Protein AF-A0A2A7BB52-F1 (afdb_monomer_lite)

Foldseek 3Di:
DDPPPPPPDDDVADDDPVVQVCVLVVCVPVPWAWKWKDWPPGDIDIDTPVCVCVFAVCPPNQWDWDDDPPFQKTWTHHPVQWDQDPNDTDRHTMIMIFGADPVRDTHHDDPVNVSVVVPPPPD

Sequence (123 aa):
MKNNATRTIRSEKITIDVRICAALAANRGSGVVYLAAIAPDMELTVITLDEAPDILPCFEEDDACLNLPNTSLLLCYNPVQVLKMGGKHYLTGPVILARTNMDGRVISLTIDEVYLFVRHEVA

Radius of gyration: 15.67 Å; chains: 1; bounding box: 40×34×51 Å

pLDDT: mean 80.35, std 17.71, range [29.83, 96.5]

Secondary structure (DSSP, 8-state):
----------SSS----HHHHHHHHHTTTSSPPEEEEEETTEEEEEEEGGGHHHHSTTTTTT-EEEEPTTSSEEEEE-GGGEEEETTEEEE-S-EEEEEE-TTS-EEPPPHHHHHHHHT----

Organism: NCBI:txid853

Structure (mmCIF, N/CA/C/O backbone):
data_AF-A0A2A7BB52-F1
#
_entry.id   AF-A0A2A7BB52-F1
#
loop_
_atom_site.group_PDB
_atom_site.id
_atom_site.type_symbol
_atom_site.label_atom_id
_atom_site.label_alt_id
_atom_site.label_comp_id
_atom_site.label_asym_id
_atom_site.label_entity_id
_atom_site.label_seq_id
_atom_site.pdbx_PDB_ins_code
_atom_site.Cartn_x
_atom_site.Cartn_y
_atom_site.Cartn_z
_atom_site.occupancy
_atom_site.B_iso_or_equiv
_atom_site.auth_seq_id
_atom_site.auth_comp_id
_atom_site.auth_asym_id
_atom_site.auth_atom_id
_atom_site.pdbx_PDB_model_num
ATOM 1 N N . MET A 1 1 ? -21.377 -15.486 29.126 1.00 35.47 1 MET A N 1
ATOM 2 C CA . MET A 1 1 ? -20.464 -15.416 27.963 1.00 35.47 1 MET A CA 1
ATOM 3 C C . MET A 1 1 ? -20.991 -14.362 27.005 1.00 35.47 1 MET A C 1
ATOM 5 O O . MET A 1 1 ? -22.095 -14.532 26.507 1.00 35.47 1 MET A O 1
ATOM 9 N N . LYS A 1 2 ? -20.280 -13.242 26.827 1.00 33.59 2 LYS A N 1
ATOM 10 C CA . LYS A 1 2 ? -20.675 -12.193 25.874 1.00 33.59 2 LYS A CA 1
ATOM 11 C C . LYS A 1 2 ? -20.260 -12.643 24.473 1.00 33.59 2 LYS A C 1
ATOM 13 O O . LYS A 1 2 ? -19.076 -12.756 24.189 1.00 33.59 2 LYS A O 1
ATOM 18 N N . ASN A 1 3 ? -21.246 -12.943 23.642 1.00 37.88 3 ASN A N 1
ATOM 19 C CA . ASN A 1 3 ? -21.113 -13.210 22.219 1.00 37.88 3 ASN A CA 1
ATOM 20 C C . ASN A 1 3 ? -20.811 -11.895 21.487 1.00 37.88 3 ASN A C 1
ATOM 22 O O . ASN A 1 3 ? -21.709 -11.158 21.094 1.00 37.88 3 ASN A O 1
ATOM 26 N N . ASN A 1 4 ? -19.532 -11.595 21.287 1.00 44.72 4 ASN A N 1
ATOM 27 C CA . ASN A 1 4 ? -19.067 -10.555 20.368 1.00 44.72 4 ASN A CA 1
ATOM 28 C C . ASN A 1 4 ? -19.219 -11.022 18.909 1.00 44.72 4 ASN A C 1
ATOM 30 O O . ASN A 1 4 ? -18.269 -11.012 18.135 1.00 44.72 4 ASN A O 1
ATOM 34 N N . ALA A 1 5 ? -20.426 -11.460 18.543 1.00 44.81 5 ALA A N 1
ATOM 35 C CA . ALA A 1 5 ? -20.766 -11.781 17.170 1.00 44.81 5 ALA A CA 1
ATOM 36 C C . ALA A 1 5 ? -20.666 -10.490 16.350 1.00 44.81 5 ALA A C 1
ATOM 38 O O . ALA A 1 5 ? -21.535 -9.618 16.431 1.00 44.81 5 ALA A O 1
ATOM 39 N N . THR A 1 6 ? -19.571 -10.356 15.605 1.00 52.06 6 THR A N 1
ATOM 40 C CA . THR A 1 6 ? -19.348 -9.286 14.639 1.00 52.06 6 THR A CA 1
ATOM 41 C C . THR A 1 6 ? -20.538 -9.257 13.680 1.00 52.06 6 THR A C 1
ATOM 43 O O . THR A 1 6 ? -20.719 -10.158 12.862 1.00 52.06 6 THR A O 1
ATOM 46 N N . ARG A 1 7 ? -21.411 -8.251 13.820 1.00 41.22 7 ARG A N 1
ATOM 47 C CA . ARG A 1 7 ? -22.520 -8.010 12.887 1.00 41.22 7 ARG A CA 1
ATOM 48 C C . ARG A 1 7 ? -21.932 -7.464 11.593 1.00 41.22 7 ARG A C 1
ATOM 50 O O . ARG A 1 7 ? -21.774 -6.258 11.447 1.00 41.22 7 ARG A O 1
ATOM 57 N N . THR A 1 8 ? -21.655 -8.350 10.646 1.00 46.91 8 THR A N 1
ATOM 58 C CA . THR A 1 8 ? -21.453 -7.967 9.248 1.00 46.91 8 THR A CA 1
ATOM 59 C C . THR A 1 8 ? -22.814 -7.584 8.671 1.00 46.91 8 THR A C 1
ATOM 61 O O . THR A 1 8 ? -23.637 -8.441 8.348 1.00 46.91 8 THR A O 1
ATOM 64 N N . ILE A 1 9 ? -23.103 -6.285 8.615 1.00 45.72 9 ILE A N 1
ATOM 65 C CA . ILE A 1 9 ? -24.332 -5.767 8.009 1.00 45.72 9 ILE A CA 1
ATOM 66 C C . ILE A 1 9 ? -24.115 -5.765 6.494 1.00 45.72 9 ILE A C 1
ATOM 68 O O . ILE A 1 9 ? -23.405 -4.913 5.972 1.00 45.72 9 ILE A O 1
ATOM 72 N N . ARG A 1 10 ? -24.713 -6.729 5.779 1.00 46.03 10 ARG A N 1
ATOM 73 C CA . ARG A 1 10 ? -24.751 -6.706 4.310 1.00 46.03 10 ARG A CA 1
ATOM 74 C C . ARG A 1 10 ? -25.618 -5.539 3.846 1.00 46.03 10 ARG A C 1
ATOM 76 O O . ARG A 1 10 ? -26.830 -5.530 4.030 1.00 46.03 10 ARG A O 1
ATOM 83 N N . SER A 1 11 ? -24.979 -4.573 3.216 1.00 42.59 11 SER A N 1
ATOM 84 C CA . SER A 1 11 ? -25.567 -3.682 2.220 1.00 42.59 11 SER A CA 1
ATOM 85 C C . SER A 1 11 ? -24.663 -3.769 0.989 1.00 42.59 11 SER A C 1
ATOM 87 O O . SER A 1 11 ? -23.509 -4.173 1.126 1.00 42.59 11 SER A O 1
ATOM 89 N N . GLU A 1 12 ? -25.110 -3.328 -0.186 1.00 49.88 12 GLU A N 1
ATOM 90 C CA . GLU A 1 12 ? -24.251 -3.038 -1.362 1.00 49.88 12 GLU A CA 1
ATOM 91 C C . GLU A 1 12 ? -23.252 -1.879 -1.091 1.00 49.88 12 GLU A C 1
ATOM 93 O O . GLU A 1 12 ? -22.812 -1.156 -1.975 1.00 49.88 12 GLU A O 1
ATOM 98 N N . LYS A 1 13 ? -22.894 -1.685 0.180 1.00 46.69 13 LYS A N 1
ATOM 99 C CA . LYS A 1 13 ? -21.990 -0.708 0.751 1.00 46.69 13 LYS A CA 1
ATOM 100 C C . LYS A 1 13 ? -20.880 -1.507 1.409 1.00 46.69 13 LYS A C 1
ATOM 102 O O . LYS A 1 13 ? -21.069 -2.132 2.453 1.00 46.69 13 LYS A O 1
ATOM 107 N N . ILE A 1 14 ? -19.730 -1.489 0.765 1.00 53.88 14 ILE A N 1
ATOM 108 C CA . ILE A 1 14 ? -18.466 -1.946 1.317 1.00 53.88 14 ILE A CA 1
ATOM 109 C C . ILE A 1 14 ? -18.330 -1.483 2.774 1.00 53.88 14 ILE A C 1
ATOM 111 O O . ILE A 1 14 ? -18.354 -0.286 3.073 1.00 53.88 14 ILE A O 1
ATOM 115 N N . THR A 1 15 ? -18.251 -2.447 3.686 1.00 56.94 1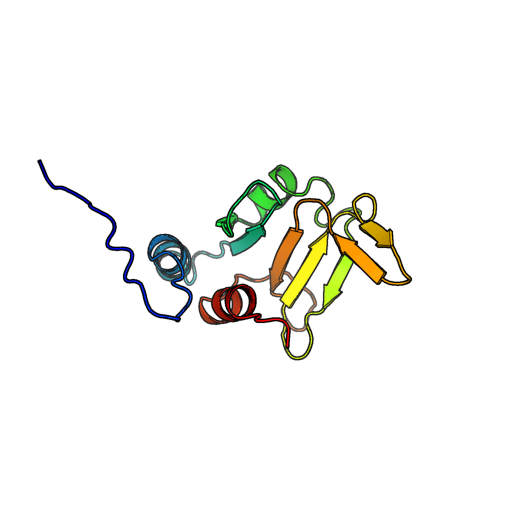5 THR A N 1
ATOM 116 C CA . THR A 1 15 ? -18.129 -2.182 5.118 1.00 56.94 15 THR A CA 1
ATOM 117 C C . THR A 1 15 ? -16.650 -2.151 5.465 1.00 56.94 15 THR A C 1
ATOM 119 O O . THR A 1 15 ? -16.009 -3.197 5.472 1.00 56.94 15 THR A O 1
ATOM 122 N N . ILE A 1 16 ? -16.102 -0.967 5.750 1.00 66.00 16 ILE A N 1
ATOM 123 C CA . ILE A 1 16 ? -14.799 -0.894 6.416 1.00 66.00 16 ILE A CA 1
ATOM 124 C C . ILE A 1 16 ? -14.972 -1.449 7.823 1.00 66.00 16 ILE A C 1
ATOM 126 O O . ILE A 1 16 ? -15.911 -1.080 8.534 1.00 66.00 16 ILE A O 1
ATOM 130 N N . ASP A 1 17 ? -14.068 -2.343 8.210 1.00 71.00 17 ASP A N 1
ATOM 131 C CA . ASP A 1 17 ? -14.076 -2.948 9.531 1.00 71.00 17 ASP A CA 1
ATOM 132 C C . ASP A 1 17 ? -14.037 -1.860 10.619 1.00 71.00 17 ASP A C 1
ATOM 134 O O . ASP A 1 17 ? -13.198 -0.956 10.603 1.00 71.00 17 ASP A O 1
ATOM 138 N N . VAL A 1 18 ? -14.939 -1.947 11.599 1.00 69.00 18 VAL A N 1
ATOM 139 C CA . VAL A 1 18 ? -15.003 -0.998 12.721 1.00 69.00 18 VAL A CA 1
ATOM 140 C C . VAL A 1 18 ? -13.671 -0.904 13.476 1.00 69.00 18 VAL A C 1
ATOM 142 O O . VAL A 1 18 ? -13.370 0.138 14.052 1.00 69.00 18 VAL A O 1
ATOM 145 N N . ARG A 1 19 ? -12.850 -1.962 13.441 1.00 69.88 19 ARG A N 1
ATOM 146 C CA . ARG A 1 19 ? -11.499 -2.005 14.010 1.00 69.88 19 ARG A CA 1
ATOM 147 C C . ARG A 1 19 ? -10.547 -1.065 13.278 1.00 69.88 19 ARG A C 1
ATOM 149 O O . ARG A 1 19 ? -9.796 -0.364 13.946 1.00 69.88 19 ARG A O 1
ATOM 156 N N . ILE A 1 20 ? -10.637 -0.978 11.949 1.00 75.44 20 ILE A N 1
ATOM 157 C CA . ILE A 1 20 ? -9.864 -0.023 11.140 1.00 75.44 20 ILE A CA 1
ATOM 158 C C . ILE A 1 20 ? -10.252 1.407 11.521 1.00 75.44 20 ILE A C 1
ATOM 160 O O . ILE A 1 20 ? -9.392 2.232 11.832 1.00 75.44 20 ILE A O 1
ATOM 164 N N . CYS A 1 21 ? -11.556 1.696 11.580 1.00 75.56 21 CYS A N 1
ATOM 165 C CA . CYS A 1 21 ? -12.030 3.015 11.998 1.00 75.56 21 CYS A CA 1
ATOM 166 C C . CYS A 1 21 ? -11.597 3.356 13.432 1.00 75.56 21 CYS A C 1
ATOM 168 O O . CYS A 1 21 ? -11.187 4.486 13.690 1.00 75.56 21 CYS A O 1
ATOM 170 N N . ALA A 1 22 ? -11.665 2.394 14.358 1.00 73.62 22 ALA A N 1
ATOM 171 C CA . ALA A 1 22 ? -11.256 2.582 15.745 1.00 73.62 22 ALA A CA 1
ATOM 172 C C . ALA A 1 22 ? -9.746 2.822 15.874 1.00 73.62 22 ALA A C 1
ATOM 174 O O . ALA A 1 22 ? -9.355 3.729 16.603 1.00 73.62 22 ALA A O 1
ATOM 175 N N . ALA A 1 23 ? -8.910 2.077 15.144 1.00 76.06 23 ALA A N 1
ATOM 176 C CA . ALA A 1 23 ? -7.460 2.256 15.141 1.00 76.06 23 ALA A CA 1
ATOM 177 C C . ALA A 1 23 ? -7.068 3.657 14.646 1.00 76.06 23 ALA A C 1
ATOM 179 O O . ALA A 1 23 ? -6.340 4.375 15.334 1.00 76.06 23 ALA A O 1
ATOM 180 N N . LEU A 1 24 ? -7.628 4.094 13.514 1.00 80.75 24 LEU A N 1
ATOM 181 C CA . LEU A 1 24 ? -7.366 5.427 12.963 1.00 80.75 24 LEU A CA 1
ATOM 182 C C . LEU A 1 24 ? -7.910 6.550 13.861 1.00 80.75 24 LEU A C 1
ATOM 184 O O . LEU A 1 24 ? -7.285 7.601 13.992 1.00 80.75 24 LEU A O 1
ATOM 188 N N . ALA A 1 25 ? -9.072 6.352 14.493 1.00 76.88 25 ALA A N 1
ATOM 189 C CA . ALA A 1 25 ? -9.680 7.355 15.366 1.00 76.88 25 ALA A CA 1
ATOM 190 C C . ALA A 1 25 ? -8.956 7.487 16.714 1.00 76.88 25 ALA A C 1
ATOM 192 O O . ALA A 1 25 ? -8.700 8.607 17.154 1.00 76.88 25 ALA A O 1
ATOM 193 N N . ALA A 1 26 ? -8.612 6.364 17.353 1.00 70.12 26 ALA A N 1
ATOM 194 C CA . ALA A 1 26 ? -7.949 6.333 18.658 1.00 70.12 26 ALA A CA 1
ATOM 195 C C . ALA A 1 26 ? -6.551 6.962 18.626 1.00 70.12 26 ALA A C 1
ATOM 197 O O . ALA A 1 26 ? -6.078 7.462 19.641 1.00 70.12 26 ALA A O 1
ATOM 198 N N . ASN A 1 27 ? -5.912 6.973 17.457 1.00 67.81 27 ASN A N 1
ATOM 199 C CA . ASN A 1 27 ? -4.551 7.463 17.289 1.00 67.81 27 ASN A CA 1
ATOM 200 C C . ASN A 1 27 ? -4.464 8.832 16.601 1.00 67.81 27 ASN A C 1
ATOM 202 O O . ASN A 1 27 ? -3.383 9.261 16.191 1.00 67.81 27 ASN A O 1
ATOM 206 N N . ARG A 1 28 ? -5.582 9.564 16.492 1.00 68.94 28 ARG A N 1
ATOM 207 C CA . ARG A 1 28 ? -5.555 10.954 16.018 1.00 68.94 28 ARG A CA 1
ATOM 208 C C . ARG A 1 28 ? -4.670 11.799 16.940 1.00 68.94 28 ARG A C 1
ATOM 210 O O . ARG A 1 28 ? -5.033 12.062 18.080 1.00 68.94 28 ARG A O 1
ATOM 217 N N . GLY A 1 29 ? -3.524 12.245 16.424 1.00 68.50 29 GLY A N 1
ATOM 218 C CA . GLY A 1 29 ? -2.582 13.107 17.146 1.00 68.50 29 GLY A CA 1
ATOM 219 C C . GLY A 1 29 ? -1.501 12.378 17.952 1.00 68.50 29 GLY A C 1
ATOM 220 O O . GLY A 1 29 ? -0.732 13.051 18.629 1.00 68.50 29 GLY A O 1
ATOM 221 N N . SER A 1 30 ? -1.388 11.045 17.864 1.00 76.31 30 SER A N 1
ATOM 222 C CA . SER A 1 30 ? -0.316 10.293 18.545 1.00 76.31 30 SER A CA 1
ATOM 223 C C . SER A 1 30 ? 1.057 10.418 17.870 1.00 76.31 30 SER A C 1
ATOM 225 O O . SER A 1 30 ? 2.055 9.963 18.419 1.00 76.31 30 SER A O 1
ATOM 227 N N . GLY A 1 31 ? 1.117 11.009 16.671 1.00 81.19 31 GLY A N 1
ATOM 228 C CA . GLY A 1 31 ? 2.322 11.056 15.837 1.00 81.19 31 GLY A CA 1
ATOM 229 C C . GLY A 1 31 ? 2.605 9.753 15.080 1.00 81.19 31 GLY A C 1
ATOM 230 O O . GLY A 1 31 ? 3.491 9.738 14.231 1.00 81.19 31 GLY A O 1
ATOM 231 N N . VAL A 1 32 ? 1.832 8.691 15.337 1.00 87.44 32 VAL A N 1
ATOM 232 C CA . VAL A 1 32 ? 1.921 7.422 14.607 1.00 87.44 32 VAL A CA 1
ATOM 233 C C . VAL A 1 32 ? 1.319 7.585 13.212 1.00 87.44 32 VAL A C 1
ATOM 235 O O . VAL A 1 32 ? 0.222 8.128 13.043 1.00 87.44 32 VAL A O 1
ATOM 238 N N . VAL A 1 33 ? 2.055 7.114 12.210 1.00 90.75 33 VAL A N 1
ATOM 239 C CA . VAL A 1 33 ? 1.650 7.131 10.805 1.00 90.75 33 VAL A CA 1
ATOM 240 C C . VAL A 1 33 ? 1.042 5.780 10.460 1.00 90.75 33 VAL A C 1
ATOM 242 O O . VAL A 1 33 ? 1.708 4.757 10.593 1.00 90.75 33 VAL A O 1
ATOM 245 N N . TYR A 1 34 ? -0.219 5.796 10.029 1.00 92.00 34 TYR A N 1
ATOM 246 C CA . TYR A 1 34 ? -0.935 4.605 9.589 1.00 92.00 34 TYR A CA 1
ATOM 247 C C . TYR A 1 34 ? -1.040 4.556 8.072 1.00 92.00 34 TYR A C 1
ATOM 249 O O . TYR A 1 34 ? -1.404 5.550 7.436 1.00 92.00 34 TYR A O 1
ATOM 257 N N . LEU A 1 35 ? -0.774 3.375 7.531 1.00 93.81 35 LEU A N 1
ATOM 258 C CA . LEU A 1 35 ? -0.893 3.014 6.125 1.00 93.81 35 LEU A CA 1
ATOM 259 C C . LEU A 1 35 ? -1.951 1.918 5.977 1.00 93.81 35 LEU A C 1
ATOM 261 O O . LEU A 1 35 ? -2.563 1.482 6.957 1.00 93.81 35 LEU A O 1
ATOM 265 N N . ALA A 1 36 ? -2.181 1.472 4.749 1.00 91.94 36 ALA A N 1
ATOM 266 C CA . ALA A 1 36 ? -2.967 0.275 4.502 1.00 91.94 36 ALA A CA 1
ATOM 267 C C . ALA A 1 36 ? -2.202 -0.671 3.585 1.00 91.94 36 ALA A C 1
ATOM 269 O O . ALA A 1 36 ? -1.550 -0.235 2.643 1.00 91.94 36 ALA A O 1
ATOM 270 N N . ALA A 1 37 ? -2.305 -1.961 3.854 1.00 92.81 37 ALA A N 1
ATOM 271 C CA . ALA A 1 37 ? -1.694 -3.010 3.064 1.00 92.81 37 ALA A CA 1
ATOM 272 C C . ALA A 1 37 ? -2.763 -3.966 2.545 1.00 92.81 37 ALA A C 1
ATOM 274 O O . ALA A 1 37 ? -3.763 -4.225 3.218 1.00 92.81 37 ALA A O 1
ATOM 275 N N . ILE A 1 38 ? -2.545 -4.490 1.345 1.00 90.06 38 ILE A N 1
ATOM 276 C CA . ILE A 1 38 ? -3.349 -5.564 0.767 1.00 90.06 38 ILE A CA 1
ATOM 277 C C . ILE A 1 38 ? -2.441 -6.468 -0.063 1.00 90.06 38 ILE A C 1
ATOM 279 O O . ILE A 1 38 ? -1.510 -5.996 -0.717 1.00 90.06 38 ILE A O 1
ATOM 283 N N . ALA A 1 39 ? -2.715 -7.767 -0.037 1.00 91.06 39 ALA A N 1
ATOM 284 C CA . ALA A 1 39 ? -1.987 -8.771 -0.800 1.00 91.06 39 ALA A CA 1
ATOM 285 C C . ALA A 1 39 ? -2.972 -9.811 -1.363 1.00 91.06 39 ALA A C 1
ATOM 287 O O . ALA A 1 39 ? -4.121 -9.860 -0.925 1.00 91.06 39 ALA A O 1
ATOM 288 N N . PRO A 1 40 ? -2.569 -10.657 -2.327 1.00 87.25 40 PRO A N 1
ATOM 289 C CA . PRO A 1 40 ? -3.451 -11.684 -2.889 1.00 87.25 40 PRO A CA 1
ATOM 290 C C . PRO A 1 40 ? -4.077 -12.631 -1.851 1.00 87.25 40 PRO A C 1
ATOM 292 O O . PRO A 1 40 ? -5.173 -13.144 -2.064 1.00 87.25 40 PRO A O 1
ATOM 295 N N . ASP A 1 41 ? -3.386 -12.860 -0.739 1.00 88.00 41 ASP A N 1
ATOM 296 C CA . ASP A 1 41 ? -3.759 -13.728 0.378 1.00 88.00 41 ASP A CA 1
ATOM 297 C C . ASP A 1 41 ? -4.110 -12.952 1.664 1.00 88.00 41 ASP A C 1
ATOM 299 O O . ASP A 1 41 ? -4.299 -13.555 2.721 1.00 88.00 41 ASP A O 1
ATOM 303 N N . MET A 1 42 ? -4.237 -11.623 1.578 1.00 84.62 42 MET A N 1
ATOM 304 C CA . MET A 1 42 ? -4.455 -10.734 2.720 1.00 84.62 42 MET A CA 1
ATOM 305 C C . MET A 1 42 ? -5.555 -9.711 2.415 1.00 84.62 42 MET A C 1
ATOM 307 O O . MET A 1 42 ? -5.477 -8.972 1.435 1.00 84.62 42 MET A O 1
ATOM 311 N N . GLU A 1 43 ? -6.570 -9.615 3.278 1.00 84.50 43 GLU A N 1
ATOM 312 C CA . GLU A 1 43 ? -7.555 -8.529 3.196 1.00 84.50 43 GLU A CA 1
ATOM 313 C C . GLU A 1 43 ? -6.921 -7.170 3.527 1.00 84.50 43 GLU A C 1
ATOM 315 O O . GLU A 1 43 ? -5.912 -7.090 4.232 1.00 84.50 43 GLU A O 1
ATOM 320 N N . LEU A 1 44 ? -7.552 -6.084 3.062 1.00 85.56 44 LEU A N 1
ATOM 321 C CA . LEU A 1 44 ? -7.095 -4.730 3.365 1.00 85.56 44 LEU A CA 1
ATOM 322 C C . LEU A 1 44 ? -6.973 -4.526 4.880 1.00 85.56 44 LEU A C 1
ATOM 324 O O . LEU A 1 44 ? -7.966 -4.556 5.610 1.00 85.56 44 LEU A O 1
ATOM 328 N N . THR A 1 45 ? -5.756 -4.257 5.329 1.00 87.50 45 THR A N 1
ATOM 329 C CA . THR A 1 45 ? -5.414 -4.127 6.742 1.00 87.50 45 THR A CA 1
ATOM 330 C C . THR A 1 45 ? -4.710 -2.802 6.968 1.00 87.50 45 THR A C 1
ATOM 332 O O . THR A 1 45 ? -3.850 -2.411 6.183 1.00 87.50 45 THR A O 1
ATOM 335 N N . VAL A 1 46 ? -5.083 -2.092 8.033 1.00 89.31 46 VAL A N 1
ATOM 336 C CA . VAL A 1 46 ? -4.349 -0.899 8.466 1.00 89.31 46 VAL A CA 1
ATOM 337 C C . VAL A 1 46 ? -3.134 -1.328 9.269 1.00 89.31 46 VAL A C 1
ATOM 339 O O . VAL A 1 46 ? -3.272 -2.114 10.204 1.00 89.31 46 VAL A O 1
ATOM 342 N N . ILE A 1 47 ? -1.986 -0.777 8.901 1.00 92.31 47 ILE A N 1
ATOM 343 C CA . ILE A 1 47 ? -0.679 -1.059 9.495 1.00 92.31 47 ILE A CA 1
ATOM 344 C C . ILE A 1 47 ? -0.010 0.248 9.914 1.00 92.31 47 ILE A C 1
ATOM 346 O O . ILE A 1 47 ? -0.415 1.329 9.468 1.00 92.31 47 ILE A O 1
ATOM 350 N N . THR A 1 48 ? 1.013 0.176 10.751 1.00 92.69 48 THR A N 1
ATOM 351 C CA . THR A 1 48 ? 1.892 1.315 11.026 1.00 92.69 48 THR A CA 1
ATOM 352 C C . THR A 1 48 ? 2.990 1.421 9.965 1.00 92.69 48 THR A C 1
ATOM 354 O O . THR A 1 48 ? 3.225 0.503 9.181 1.00 92.69 48 THR A O 1
ATOM 357 N N . LEU A 1 49 ? 3.655 2.577 9.898 1.00 93.31 49 LEU A N 1
ATOM 358 C CA . LEU A 1 49 ? 4.756 2.803 8.954 1.00 93.31 49 LEU A CA 1
ATOM 359 C C . LEU A 1 49 ? 5.906 1.794 9.134 1.00 93.31 49 LEU A C 1
ATOM 361 O O . LEU A 1 49 ? 6.477 1.346 8.149 1.00 93.31 49 LEU A O 1
ATOM 365 N N . ASP A 1 50 ? 6.220 1.414 10.373 1.00 93.88 50 ASP A N 1
ATOM 366 C CA . ASP A 1 50 ? 7.279 0.452 10.698 1.00 93.88 50 ASP A CA 1
ATOM 367 C C . ASP A 1 50 ? 6.934 -1.002 10.339 1.00 93.88 50 ASP A C 1
ATOM 369 O O . ASP A 1 50 ? 7.843 -1.791 10.109 1.00 93.88 50 ASP A O 1
ATOM 373 N N . GLU A 1 51 ? 5.648 -1.340 10.222 1.00 95.69 51 GLU A N 1
ATOM 374 C CA . GLU A 1 51 ? 5.176 -2.661 9.781 1.00 95.69 51 GLU A CA 1
ATOM 375 C C . GLU A 1 51 ? 5.194 -2.811 8.246 1.00 95.69 51 GLU A C 1
ATOM 377 O O . GLU A 1 51 ? 5.043 -3.913 7.719 1.00 95.69 51 GLU A O 1
ATOM 382 N N . ALA A 1 52 ? 5.357 -1.717 7.491 1.00 96.12 52 ALA A N 1
ATOM 383 C CA . ALA A 1 52 ? 5.280 -1.752 6.030 1.00 96.12 52 ALA A CA 1
ATOM 384 C C . ALA A 1 52 ? 6.347 -2.650 5.372 1.00 96.12 52 ALA A C 1
ATOM 386 O O . ALA A 1 52 ? 5.969 -3.421 4.482 1.00 96.12 52 ALA A O 1
ATOM 387 N N . PRO A 1 53 ? 7.625 -2.645 5.806 1.00 96.12 53 PRO A N 1
ATOM 388 C CA . PRO A 1 53 ? 8.648 -3.536 5.259 1.00 96.12 53 PRO A CA 1
ATOM 389 C C . PRO A 1 53 ? 8.382 -5.026 5.513 1.00 96.12 53 PRO A C 1
ATOM 391 O O . PRO A 1 53 ? 8.798 -5.863 4.715 1.00 96.12 53 PRO A O 1
ATOM 394 N N . ASP A 1 54 ? 7.642 -5.384 6.567 1.00 96.50 54 ASP A N 1
ATOM 395 C CA . ASP A 1 54 ? 7.295 -6.788 6.835 1.00 96.50 54 ASP A CA 1
ATOM 396 C C . ASP A 1 54 ? 6.335 -7.356 5.776 1.00 96.50 54 ASP A C 1
ATOM 398 O O . ASP A 1 54 ? 6.302 -8.565 5.536 1.00 96.50 54 ASP A O 1
ATOM 402 N N . ILE A 1 55 ? 5.565 -6.482 5.119 1.00 95.81 55 ILE A N 1
ATOM 403 C CA . ILE A 1 55 ? 4.614 -6.846 4.063 1.00 95.81 55 ILE A CA 1
ATOM 404 C C . ILE A 1 55 ? 5.197 -6.574 2.673 1.00 95.81 55 ILE A C 1
ATOM 406 O O . ILE A 1 55 ? 5.064 -7.399 1.768 1.00 95.81 55 ILE A O 1
ATOM 410 N N . LEU A 1 56 ? 5.842 -5.423 2.490 1.00 96.25 56 LEU A N 1
ATOM 411 C CA . LEU A 1 56 ? 6.510 -5.023 1.259 1.00 96.25 56 LEU A CA 1
ATOM 412 C C . LEU A 1 56 ? 7.988 -4.729 1.563 1.00 96.25 56 LEU A C 1
ATOM 414 O O . LEU A 1 56 ? 8.334 -3.578 1.812 1.00 96.25 56 LEU A O 1
ATOM 418 N N . PRO A 1 57 ? 8.882 -5.733 1.486 1.00 95.50 57 PRO A N 1
ATOM 419 C CA . PRO A 1 57 ? 10.277 -5.594 1.920 1.00 95.50 57 PRO A CA 1
ATOM 420 C C . PRO A 1 57 ? 11.093 -4.479 1.265 1.00 95.50 57 PRO A C 1
ATOM 422 O O . PRO A 1 57 ? 12.094 -4.068 1.829 1.00 95.50 57 PRO A O 1
ATOM 425 N N . CYS A 1 58 ? 10.696 -4.000 0.083 1.00 95.25 58 CYS A N 1
ATOM 426 C CA . CYS A 1 58 ? 11.389 -2.924 -0.631 1.00 95.25 58 CYS A CA 1
ATOM 427 C C . CYS A 1 58 ? 10.791 -1.527 -0.387 1.00 95.25 58 CYS A C 1
ATOM 429 O O . CYS A 1 58 ? 11.150 -0.595 -1.101 1.00 95.25 58 CYS A O 1
ATOM 431 N N . PHE A 1 59 ? 9.826 -1.389 0.524 1.00 95.44 59 PHE A N 1
ATOM 432 C CA . PHE A 1 59 ? 9.114 -0.135 0.777 1.00 95.44 59 PHE A CA 1
ATOM 433 C C . PHE A 1 59 ? 10.062 0.994 1.223 1.00 95.44 59 PHE A C 1
ATOM 435 O O . PHE A 1 59 ? 10.891 0.778 2.100 1.00 95.44 59 PHE A O 1
ATOM 442 N N . GLU A 1 60 ? 9.927 2.182 0.617 1.00 89.88 60 GLU A N 1
ATOM 443 C CA . GLU A 1 60 ? 10.814 3.358 0.757 1.00 89.88 60 GLU A CA 1
ATOM 444 C C . GLU A 1 60 ? 12.283 3.151 0.327 1.00 89.88 60 GLU A C 1
ATOM 446 O O . GLU A 1 60 ? 13.080 4.090 0.406 1.00 89.88 60 GLU A O 1
ATOM 451 N N . GLU A 1 61 ? 12.647 1.965 -0.172 1.00 90.06 61 GLU A N 1
ATOM 452 C CA . GLU A 1 61 ? 13.993 1.652 -0.664 1.00 90.06 61 GLU A CA 1
ATOM 453 C C . GLU A 1 61 ? 14.021 1.549 -2.197 1.00 90.06 61 GLU A C 1
ATOM 455 O O . GLU A 1 61 ? 14.497 2.457 -2.879 1.00 90.06 61 GLU A O 1
ATOM 460 N N . ASP A 1 62 ? 13.486 0.450 -2.734 1.00 93.31 62 ASP A N 1
ATOM 461 C CA . ASP A 1 62 ? 13.492 0.105 -4.165 1.00 93.31 62 ASP A CA 1
ATOM 462 C C . ASP A 1 62 ? 12.062 -0.054 -4.724 1.00 93.31 62 ASP A C 1
ATOM 464 O O . ASP A 1 62 ? 11.843 -0.619 -5.805 1.00 93.31 62 ASP A O 1
ATOM 468 N N . ASP A 1 63 ? 11.052 0.391 -3.977 1.00 94.50 63 ASP A N 1
ATOM 469 C CA . ASP A 1 63 ? 9.667 0.346 -4.411 1.00 94.50 63 ASP A CA 1
ATOM 470 C C . ASP A 1 63 ? 9.369 1.359 -5.524 1.00 94.50 63 ASP A C 1
ATOM 472 O O . ASP A 1 63 ? 10.003 2.400 -5.694 1.00 94.50 63 ASP A O 1
ATOM 476 N N . ALA A 1 64 ? 8.355 1.038 -6.321 1.00 95.12 64 ALA A N 1
ATOM 477 C CA . ALA A 1 64 ? 7.735 2.001 -7.211 1.00 95.12 64 ALA A CA 1
ATOM 478 C C . ALA A 1 64 ? 6.408 2.444 -6.608 1.00 95.12 64 ALA A C 1
ATOM 480 O O . ALA A 1 64 ? 5.603 1.611 -6.197 1.00 95.12 64 ALA A O 1
ATOM 481 N N . CYS A 1 65 ? 6.142 3.748 -6.637 1.00 92.69 65 CYS A N 1
ATOM 482 C CA . CYS A 1 65 ? 4.867 4.304 -6.204 1.00 92.69 65 CYS A CA 1
ATOM 483 C C . CYS A 1 65 ? 4.106 4.926 -7.382 1.00 92.69 65 CYS A C 1
ATOM 485 O O . CYS A 1 65 ? 4.648 5.694 -8.179 1.00 92.69 65 CYS A O 1
ATOM 487 N N . LEU A 1 66 ? 2.822 4.593 -7.489 1.00 90.44 66 LEU A N 1
ATOM 488 C CA . LEU A 1 66 ? 1.878 5.177 -8.439 1.00 90.44 66 LEU A CA 1
ATOM 489 C C . LEU A 1 66 ? 0.963 6.154 -7.704 1.00 90.44 66 LEU A C 1
ATOM 491 O O . LEU A 1 66 ? 0.313 5.783 -6.731 1.00 90.44 66 LEU A O 1
ATOM 495 N N . ASN A 1 67 ? 0.861 7.385 -8.202 1.00 88.56 67 ASN A N 1
ATOM 496 C CA . ASN A 1 67 ? -0.137 8.331 -7.710 1.00 88.56 67 ASN A CA 1
ATOM 497 C C . ASN A 1 67 ? -1.536 7.879 -8.135 1.00 88.56 67 ASN A C 1
ATOM 499 O O . ASN A 1 67 ? -1.794 7.698 -9.329 1.00 88.56 67 ASN A O 1
ATOM 503 N N . LEU A 1 68 ? -2.447 7.746 -7.173 1.00 85.88 68 LEU A N 1
ATOM 504 C CA . LEU A 1 68 ? -3.849 7.496 -7.471 1.00 85.88 68 LEU A CA 1
ATOM 505 C C . LEU A 1 68 ? -4.507 8.802 -7.957 1.00 85.88 68 LEU A C 1
ATOM 507 O O . LEU A 1 68 ? -4.453 9.814 -7.246 1.00 85.88 68 LEU A O 1
ATOM 511 N N . PRO A 1 69 ? -5.124 8.815 -9.156 1.00 81.62 69 PRO A N 1
ATOM 512 C CA . PRO A 1 69 ? -5.681 10.028 -9.746 1.00 81.62 69 PRO A CA 1
ATOM 513 C C . PRO A 1 69 ? -6.644 10.761 -8.811 1.00 81.62 69 PRO A C 1
ATOM 515 O O . PRO A 1 69 ? -7.507 10.144 -8.195 1.00 81.62 69 PRO A O 1
ATOM 518 N N . ASN A 1 70 ? -6.538 12.092 -8.763 1.00 82.44 70 ASN A N 1
ATOM 519 C CA . ASN A 1 70 ? -7.391 12.971 -7.949 1.00 82.44 70 ASN A CA 1
ATOM 520 C C . ASN A 1 70 ? -7.330 12.709 -6.430 1.00 82.44 70 ASN A C 1
ATOM 522 O O . ASN A 1 70 ? -8.255 13.076 -5.706 1.00 82.44 70 ASN A O 1
ATOM 526 N N . THR A 1 71 ? -6.249 12.101 -5.935 1.00 83.25 71 THR A N 1
ATOM 527 C CA . THR A 1 71 ? -6.017 11.876 -4.502 1.00 83.25 71 THR A CA 1
ATOM 528 C C . THR A 1 71 ? -4.576 12.226 -4.119 1.00 83.25 71 THR A C 1
ATOM 530 O O . THR A 1 71 ? -3.722 12.395 -4.986 1.00 83.25 71 THR A O 1
ATOM 533 N N . SER A 1 72 ? -4.295 12.303 -2.816 1.00 84.50 72 SER A N 1
ATOM 534 C CA . SER A 1 72 ? -2.927 12.378 -2.268 1.00 84.50 72 SER A CA 1
ATOM 535 C C . SER A 1 72 ? -2.370 10.994 -1.907 1.00 84.50 72 SER A C 1
ATOM 537 O O . SER A 1 72 ? -1.499 10.881 -1.043 1.00 84.50 72 SER A O 1
ATOM 539 N N . LEU A 1 73 ? -2.930 9.936 -2.501 1.00 89.44 73 LEU A N 1
ATOM 540 C CA . LEU A 1 73 ? -2.570 8.557 -2.206 1.00 89.44 73 LEU A CA 1
ATOM 541 C C . LEU A 1 73 ? -1.557 8.024 -3.213 1.00 89.44 73 LEU A C 1
ATOM 543 O O . LEU A 1 73 ? -1.683 8.212 -4.425 1.00 89.44 73 LEU A O 1
ATOM 547 N N . LEU A 1 74 ? -0.587 7.301 -2.675 1.00 91.75 74 LEU A N 1
ATOM 548 C CA . LEU A 1 74 ? 0.408 6.529 -3.387 1.00 91.75 74 LEU A CA 1
ATOM 549 C C . LEU A 1 74 ? 0.101 5.048 -3.212 1.00 91.75 74 LEU A C 1
ATOM 551 O O . LEU A 1 74 ? -0.124 4.580 -2.097 1.00 91.75 74 LEU A O 1
ATOM 555 N N . LEU A 1 75 ? 0.128 4.318 -4.320 1.00 92.62 75 LEU A N 1
ATOM 556 C CA . LEU A 1 75 ? 0.161 2.867 -4.335 1.00 92.62 75 LEU A CA 1
ATOM 557 C C . LEU A 1 75 ? 1.605 2.426 -4.562 1.00 92.62 75 LEU A C 1
ATOM 559 O O . LEU A 1 75 ? 2.106 2.527 -5.682 1.00 92.62 75 LEU A O 1
ATOM 563 N N . CYS A 1 76 ? 2.252 1.953 -3.509 1.00 95.25 76 CYS A N 1
ATOM 564 C CA . CYS A 1 76 ? 3.634 1.506 -3.521 1.00 95.25 76 CYS A CA 1
ATOM 565 C C . CYS A 1 76 ? 3.705 -0.019 -3.650 1.00 95.25 76 CYS A C 1
ATOM 5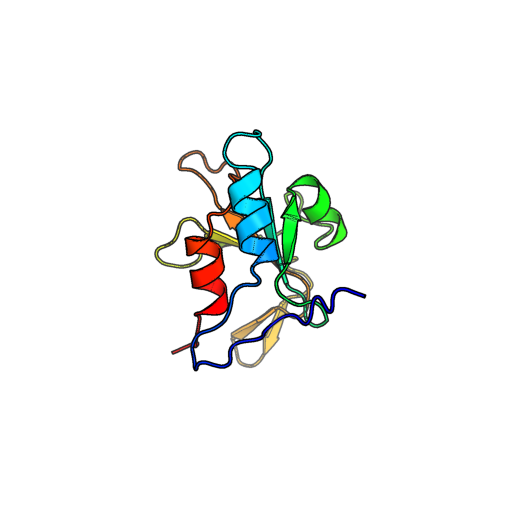67 O O . CYS A 1 76 ? 2.918 -0.753 -3.047 1.00 95.25 76 CYS A O 1
ATOM 569 N N . TYR A 1 77 ? 4.601 -0.497 -4.505 1.00 95.88 77 TYR A N 1
ATOM 570 C CA . TYR A 1 77 ? 4.697 -1.899 -4.892 1.00 95.88 77 TYR A CA 1
ATOM 571 C C . TYR A 1 77 ? 6.118 -2.242 -5.328 1.00 95.88 77 TYR A C 1
ATOM 573 O O . TYR A 1 77 ? 6.873 -1.387 -5.785 1.00 95.88 77 TYR A O 1
ATOM 581 N N . ASN A 1 78 ? 6.468 -3.525 -5.263 1.00 96.31 78 ASN A N 1
ATOM 582 C CA . ASN A 1 78 ? 7.743 -3.987 -5.791 1.00 96.31 78 ASN A CA 1
ATOM 583 C C . ASN A 1 78 ? 7.671 -4.065 -7.336 1.00 96.31 78 ASN A C 1
ATOM 585 O O . ASN A 1 78 ? 6.785 -4.731 -7.874 1.00 96.31 78 ASN A O 1
ATOM 589 N N . PRO A 1 79 ? 8.572 -3.439 -8.105 1.00 94.38 79 PRO A N 1
ATOM 590 C CA . PRO A 1 79 ? 8.551 -3.548 -9.565 1.00 94.38 79 PRO A CA 1
ATOM 591 C C . PRO A 1 79 ? 8.674 -4.988 -10.096 1.00 94.38 79 PRO A C 1
ATOM 593 O O . PRO A 1 79 ? 8.180 -5.283 -11.187 1.00 94.38 79 PRO A O 1
ATOM 596 N N . VAL A 1 80 ? 9.296 -5.904 -9.340 1.00 94.44 80 VAL A N 1
ATOM 597 C CA . VAL A 1 80 ? 9.532 -7.293 -9.783 1.00 94.44 80 VAL A CA 1
ATOM 598 C C . VAL A 1 80 ? 8.265 -8.159 -9.794 1.00 94.44 80 VAL A C 1
ATOM 600 O O . VAL A 1 80 ? 8.239 -9.179 -10.477 1.00 94.44 80 VAL A O 1
ATOM 603 N N . GLN A 1 81 ? 7.202 -7.750 -9.089 1.00 93.00 81 GLN A N 1
ATOM 604 C CA . GLN A 1 81 ? 5.892 -8.432 -9.068 1.00 93.00 81 GLN A CA 1
ATOM 605 C C . GLN A 1 81 ? 4.915 -7.887 -10.124 1.00 93.00 81 GLN A C 1
ATOM 607 O O . GLN A 1 81 ? 3.706 -8.107 -10.036 1.00 93.00 81 GLN A O 1
ATOM 612 N N . VAL A 1 82 ? 5.405 -7.133 -11.114 1.00 93.75 82 VAL A N 1
ATOM 613 C CA . VAL A 1 82 ? 4.572 -6.637 -12.212 1.00 93.75 82 VAL A CA 1
ATOM 614 C C . VAL A 1 82 ? 4.523 -7.663 -13.342 1.00 93.75 82 VAL A C 1
ATOM 616 O O . VAL A 1 82 ? 5.482 -7.842 -14.095 1.00 93.75 82 VAL A O 1
ATOM 619 N N . LEU A 1 83 ? 3.359 -8.280 -13.530 1.00 93.88 83 LEU A N 1
ATOM 620 C CA . LEU A 1 83 ? 3.074 -9.135 -14.676 1.00 93.88 83 LEU A CA 1
ATOM 621 C C . LEU A 1 83 ? 2.639 -8.290 -15.878 1.00 93.88 83 LEU A C 1
ATOM 623 O O . LEU A 1 83 ? 1.675 -7.525 -15.814 1.00 93.88 83 LEU A O 1
ATOM 627 N N . LYS A 1 84 ? 3.329 -8.459 -17.008 1.00 93.62 84 LYS A N 1
ATOM 628 C CA . LYS A 1 84 ? 2.999 -7.795 -18.276 1.00 93.62 84 LYS A CA 1
ATOM 629 C C . LYS A 1 84 ? 2.211 -8.742 -19.167 1.00 93.62 84 LYS A C 1
ATOM 631 O O . LYS A 1 84 ? 2.746 -9.750 -19.620 1.00 93.62 84 LYS A O 1
ATOM 636 N N . MET A 1 85 ? 0.954 -8.408 -19.451 1.00 94.38 85 MET A N 1
ATOM 637 C CA . MET A 1 85 ? 0.090 -9.220 -20.309 1.00 94.38 85 MET A CA 1
ATOM 638 C C . MET A 1 85 ? -0.815 -8.327 -21.159 1.00 94.38 85 MET A C 1
ATOM 640 O O . MET A 1 85 ? -1.454 -7.413 -20.648 1.00 94.38 85 MET A O 1
ATOM 644 N N . GLY A 1 86 ? -0.855 -8.563 -22.475 1.00 91.31 86 GLY A N 1
ATOM 645 C CA . GLY A 1 86 ? -1.730 -7.815 -23.389 1.00 91.31 86 GLY A CA 1
ATOM 646 C C . GLY A 1 86 ? -1.499 -6.295 -23.396 1.00 91.31 86 GLY A C 1
ATOM 647 O O . GLY A 1 86 ? -2.458 -5.538 -23.508 1.00 91.31 86 GLY A O 1
ATOM 648 N N . GLY A 1 87 ? -0.253 -5.839 -23.206 1.00 91.62 87 GLY A N 1
ATOM 649 C CA . GLY A 1 87 ? 0.088 -4.410 -23.114 1.00 91.62 87 GLY A CA 1
ATOM 650 C C . GLY A 1 87 ? -0.316 -3.734 -21.797 1.00 91.62 87 GLY A C 1
ATOM 651 O O . GLY A 1 87 ? -0.126 -2.529 -21.649 1.00 91.62 87 GLY A O 1
ATOM 652 N N . LYS A 1 88 ? -0.854 -4.495 -20.836 1.00 91.06 88 LYS A N 1
ATOM 653 C CA . LYS A 1 88 ? -1.231 -4.029 -19.499 1.00 91.06 88 LYS A CA 1
ATOM 654 C C . LYS A 1 88 ? -0.256 -4.549 -18.443 1.00 91.06 88 LYS A C 1
ATOM 656 O O . LYS A 1 88 ? 0.407 -5.570 -18.638 1.00 91.06 88 LYS A O 1
ATOM 661 N N . HIS A 1 89 ? -0.195 -3.831 -17.327 1.00 90.06 89 HIS A N 1
ATOM 662 C CA . HIS A 1 89 ? 0.601 -4.168 -16.152 1.00 90.06 89 HIS A CA 1
ATOM 663 C C . HIS A 1 89 ? -0.338 -4.607 -15.030 1.00 90.06 89 HIS A C 1
ATOM 665 O O . HIS A 1 89 ? -1.302 -3.905 -14.730 1.00 90.06 89 HIS A O 1
ATOM 671 N N . TYR A 1 90 ? -0.057 -5.758 -14.431 1.00 90.25 90 TYR A N 1
ATOM 672 C CA . TYR A 1 90 ? -0.839 -6.344 -13.349 1.00 90.25 90 TYR A CA 1
ATOM 673 C C . TYR A 1 90 ? 0.058 -6.546 -12.134 1.00 90.25 90 TYR A C 1
ATOM 675 O O . TYR A 1 90 ? 1.141 -7.113 -12.255 1.00 90.25 90 TYR A O 1
ATOM 683 N N . LEU A 1 91 ? -0.394 -6.087 -10.972 1.00 91.62 91 LEU A N 1
ATOM 684 C CA . LEU A 1 91 ? 0.290 -6.316 -9.703 1.00 91.62 91 LEU A CA 1
ATOM 685 C C . LEU A 1 91 ? -0.105 -7.697 -9.181 1.00 91.62 91 LEU A C 1
ATOM 687 O O . LEU A 1 91 ? -1.295 -7.995 -9.090 1.00 91.62 91 LEU A O 1
ATOM 691 N N . THR A 1 92 ? 0.880 -8.544 -8.881 1.00 92.75 92 THR A N 1
ATOM 692 C CA . THR A 1 92 ? 0.636 -9.936 -8.458 1.00 92.75 92 THR A CA 1
ATOM 693 C C . THR A 1 92 ? 1.032 -10.229 -7.015 1.00 92.75 92 THR A C 1
ATOM 695 O O . THR A 1 92 ? 1.021 -11.388 -6.616 1.00 92.75 92 THR A O 1
ATOM 698 N N . GLY A 1 93 ? 1.398 -9.218 -6.233 1.00 93.62 93 GLY A N 1
ATOM 699 C CA . GLY A 1 93 ? 1.769 -9.386 -4.830 1.00 93.62 93 GLY A CA 1
ATOM 700 C C . GLY A 1 93 ? 1.391 -8.165 -3.990 1.00 93.62 93 GLY A C 1
ATOM 701 O O . GLY A 1 93 ? 0.530 -7.390 -4.423 1.00 93.62 93 GLY A O 1
ATOM 702 N N . PRO A 1 94 ? 1.954 -8.026 -2.779 1.00 94.88 94 PRO A N 1
ATOM 703 C CA . PRO A 1 94 ? 1.526 -7.024 -1.816 1.00 94.88 94 PRO A CA 1
ATOM 704 C C . PRO A 1 94 ? 1.734 -5.596 -2.315 1.00 94.88 94 PRO A C 1
ATOM 706 O O . PRO A 1 94 ? 2.686 -5.289 -3.038 1.00 94.88 94 PRO A O 1
ATOM 709 N N . VAL A 1 95 ? 0.846 -4.709 -1.884 1.00 94.88 95 VAL A N 1
ATOM 710 C CA . VAL A 1 95 ? 0.932 -3.271 -2.138 1.00 94.88 95 VAL A CA 1
ATOM 711 C C . VAL A 1 95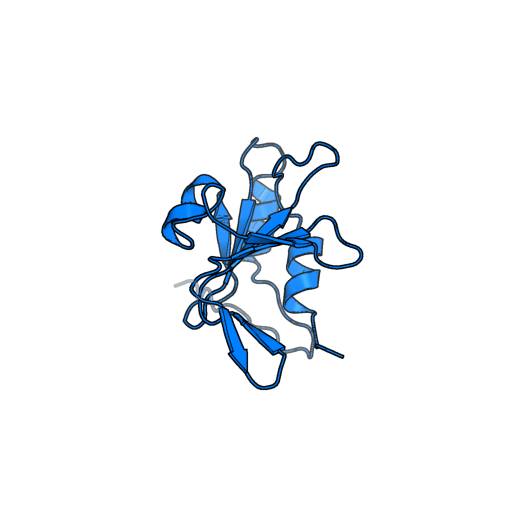 ? 0.651 -2.502 -0.856 1.00 94.88 95 VAL A C 1
ATOM 713 O O . VAL A 1 95 ? -0.164 -2.924 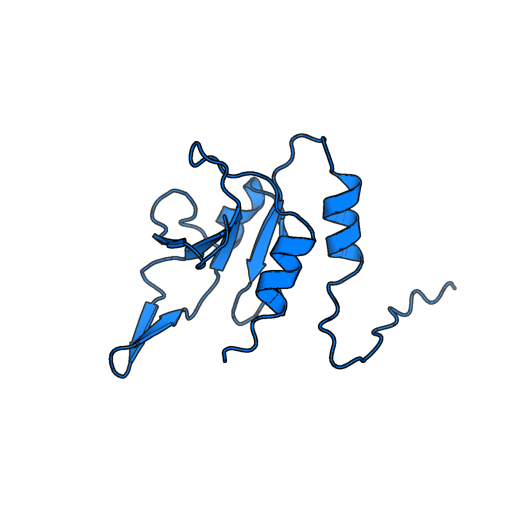-0.031 1.00 94.88 95 VAL A O 1
ATOM 716 N N . ILE A 1 96 ? 1.309 -1.355 -0.718 1.00 95.50 96 ILE A 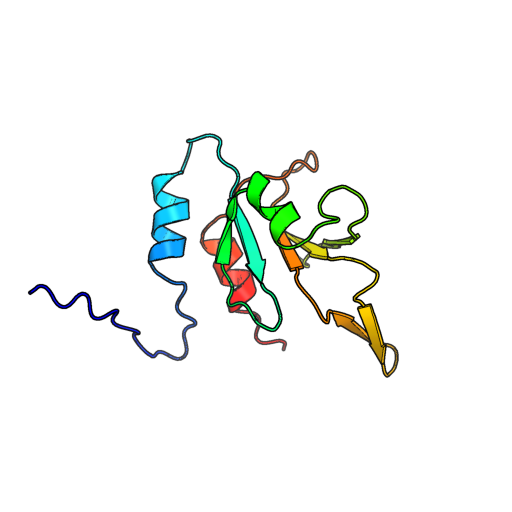N 1
ATOM 717 C CA . ILE A 1 96 ? 1.110 -0.417 0.383 1.00 95.50 96 ILE A CA 1
ATOM 718 C C . ILE A 1 96 ? 0.427 0.838 -0.151 1.00 95.50 96 ILE A C 1
ATOM 720 O O . ILE A 1 96 ? 0.836 1.415 -1.156 1.00 95.50 96 ILE A O 1
ATOM 724 N N . LEU A 1 97 ? -0.621 1.268 0.536 1.00 92.75 97 LEU A N 1
ATOM 725 C CA . LEU A 1 97 ? -1.282 2.546 0.337 1.00 92.75 97 LEU A CA 1
ATOM 726 C C . LEU A 1 97 ? -0.759 3.533 1.366 1.00 92.75 97 LEU A C 1
ATOM 728 O O . LEU A 1 97 ? -1.000 3.390 2.567 1.00 92.75 97 LEU A O 1
ATOM 732 N N . ALA A 1 98 ? -0.082 4.555 0.865 1.00 93.12 98 ALA A N 1
ATOM 733 C CA . ALA A 1 98 ? 0.456 5.639 1.661 1.00 93.12 98 ALA A CA 1
ATOM 734 C C . ALA A 1 98 ? -0.206 6.957 1.267 1.00 93.12 98 ALA A C 1
ATOM 736 O O . ALA A 1 98 ? -0.516 7.192 0.102 1.00 93.12 98 ALA A O 1
ATOM 737 N N . ARG A 1 99 ? -0.413 7.841 2.240 1.00 92.38 99 ARG A N 1
ATOM 738 C CA . ARG A 1 99 ? -0.824 9.223 1.989 1.00 92.38 99 ARG A CA 1
ATOM 739 C C . ARG A 1 99 ? 0.387 10.121 2.121 1.00 92.38 99 ARG A C 1
ATOM 741 O O . ARG A 1 99 ? 1.125 9.990 3.092 1.00 92.38 99 ARG A O 1
ATOM 748 N N . THR A 1 100 ? 0.561 11.068 1.209 1.00 90.25 100 THR A N 1
ATOM 749 C CA . THR A 1 100 ? 1.630 12.066 1.308 1.00 90.25 100 THR A CA 1
ATOM 750 C C . THR A 1 100 ? 1.088 13.476 1.485 1.00 90.25 100 THR A C 1
ATOM 752 O O . THR A 1 100 ? -0.024 13.808 1.068 1.00 90.25 100 THR A O 1
ATOM 755 N N . ASN A 1 101 ? 1.864 14.316 2.167 1.00 89.00 101 ASN A N 1
ATOM 756 C CA . ASN A 1 101 ? 1.612 15.751 2.225 1.00 89.00 101 ASN A CA 1
ATOM 757 C C . ASN A 1 101 ? 2.247 16.468 1.012 1.00 89.00 101 ASN A C 1
ATOM 759 O O . ASN A 1 101 ? 2.891 15.846 0.169 1.00 89.00 101 ASN A O 1
ATOM 763 N N . MET A 1 102 ? 2.089 17.793 0.930 1.00 86.25 102 MET A N 1
ATOM 764 C CA . MET A 1 102 ? 2.654 18.596 -0.170 1.00 86.25 102 MET A CA 1
ATOM 765 C C . MET A 1 102 ? 4.189 18.561 -0.245 1.00 86.25 102 MET A C 1
ATOM 767 O O . MET A 1 102 ? 4.741 18.829 -1.307 1.00 86.25 102 MET A O 1
ATOM 771 N N . ASP A 1 103 ? 4.865 18.204 0.848 1.00 87.38 103 ASP A N 1
ATOM 772 C CA . ASP A 1 103 ? 6.324 18.072 0.909 1.00 87.38 103 ASP A CA 1
ATOM 773 C C . ASP A 1 103 ? 6.803 16.668 0.493 1.00 87.38 103 ASP A C 1
ATOM 775 O O . ASP A 1 103 ? 7.993 16.374 0.565 1.00 87.38 103 ASP A O 1
ATOM 779 N N . GLY A 1 104 ? 5.885 15.775 0.100 1.00 82.75 104 GLY A N 1
ATOM 780 C CA . GLY A 1 104 ? 6.191 14.389 -0.260 1.00 82.75 104 GLY A CA 1
ATOM 781 C C . GLY A 1 104 ? 6.419 13.461 0.936 1.00 82.75 104 GLY A C 1
ATOM 782 O O . GLY A 1 104 ? 6.808 12.314 0.745 1.00 82.75 104 GLY A O 1
ATOM 783 N N . ARG A 1 105 ? 6.162 13.913 2.170 1.00 88.62 105 ARG A N 1
ATOM 784 C CA . ARG A 1 105 ? 6.311 13.090 3.376 1.00 88.62 105 ARG A CA 1
ATOM 785 C C . ARG A 1 105 ? 5.082 12.215 3.591 1.00 88.62 105 ARG A C 1
ATOM 787 O O . ARG A 1 105 ? 3.954 12.712 3.532 1.00 88.62 105 ARG A O 1
ATOM 794 N N . VAL A 1 106 ? 5.309 10.948 3.936 1.00 89.88 106 VAL A N 1
ATOM 795 C CA . VAL A 1 106 ? 4.246 10.022 4.336 1.00 89.88 106 VAL A CA 1
ATOM 796 C C . VAL A 1 106 ? 3.571 10.502 5.626 1.00 89.88 106 VAL A C 1
ATOM 798 O O . VAL A 1 106 ? 4.220 10.799 6.633 1.00 89.88 106 VAL A O 1
ATOM 801 N N . ILE A 1 107 ? 2.246 10.602 5.582 1.00 90.81 107 ILE A N 1
ATOM 802 C CA . ILE A 1 107 ? 1.373 10.999 6.686 1.00 90.81 107 ILE A CA 1
ATOM 803 C C . ILE A 1 107 ? 0.256 9.973 6.865 1.00 90.81 107 ILE A C 1
ATOM 805 O O . ILE A 1 107 ? -0.049 9.190 5.972 1.00 90.81 107 ILE A O 1
ATOM 809 N N . SER A 1 108 ? -0.363 9.980 8.044 1.00 90.75 108 SER A N 1
ATOM 810 C CA . SER A 1 108 ? -1.386 8.994 8.393 1.00 90.75 108 SER A CA 1
ATOM 811 C C . SER A 1 108 ? -2.609 9.067 7.470 1.00 90.75 108 SER A C 1
ATOM 813 O O . SER A 1 108 ? -3.122 10.163 7.187 1.00 90.75 108 SER A O 1
ATOM 815 N N . LEU A 1 109 ? -3.088 7.895 7.047 1.00 90.00 109 LEU A N 1
ATOM 816 C CA . LEU A 1 109 ? -4.344 7.743 6.325 1.00 90.00 109 LEU A CA 1
ATOM 817 C C . LEU A 1 109 ? -5.530 8.236 7.152 1.00 90.00 109 LEU A C 1
ATOM 819 O O . LEU A 1 109 ? -5.607 8.093 8.375 1.00 90.00 109 LEU A O 1
ATOM 823 N N . THR A 1 110 ? -6.513 8.777 6.449 1.00 86.19 110 THR A N 1
ATOM 824 C CA . THR A 1 110 ? -7.839 9.048 6.992 1.00 86.19 110 THR A CA 1
ATOM 825 C C . THR A 1 110 ? -8.802 7.917 6.653 1.00 86.19 110 THR A C 1
ATOM 827 O O . THR A 1 110 ? -8.608 7.158 5.708 1.00 86.19 110 THR A O 1
ATOM 830 N N . ILE A 1 111 ? -9.894 7.827 7.414 1.00 81.75 111 ILE A N 1
ATOM 831 C CA . ILE A 1 111 ? -10.965 6.858 7.148 1.00 81.75 111 ILE A CA 1
ATOM 832 C C . ILE A 1 111 ? -11.517 7.026 5.719 1.00 81.75 111 ILE A C 1
ATOM 834 O O . ILE A 1 111 ? -11.770 6.028 5.049 1.00 81.75 111 ILE A O 1
ATOM 838 N N . ASP A 1 112 ? -11.661 8.264 5.240 1.00 81.44 112 ASP A N 1
ATOM 839 C CA . ASP A 1 112 ? -12.194 8.559 3.904 1.00 81.44 112 ASP A CA 1
ATOM 840 C C . ASP A 1 112 ? -11.280 8.034 2.788 1.00 81.44 112 ASP A C 1
ATOM 842 O O . ASP A 1 112 ? -11.759 7.504 1.789 1.00 81.44 112 ASP A O 1
ATOM 846 N N . GLU A 1 113 ? -9.964 8.106 2.980 1.00 83.00 113 GLU A N 1
ATOM 847 C CA . GLU A 1 113 ? -8.980 7.578 2.031 1.00 83.00 113 GLU A CA 1
ATOM 848 C C . GLU A 1 113 ? -8.979 6.050 1.980 1.00 83.00 113 GLU A C 1
ATOM 850 O O . GLU A 1 113 ? -8.895 5.474 0.896 1.00 83.00 113 GLU A O 1
ATOM 855 N N . VAL A 1 114 ? -9.169 5.385 3.123 1.00 79.44 114 VAL A N 1
ATOM 856 C CA . VAL A 1 114 ? -9.384 3.930 3.138 1.00 79.44 114 VAL A CA 1
ATOM 857 C C . VAL A 1 114 ? -10.679 3.584 2.389 1.00 79.44 1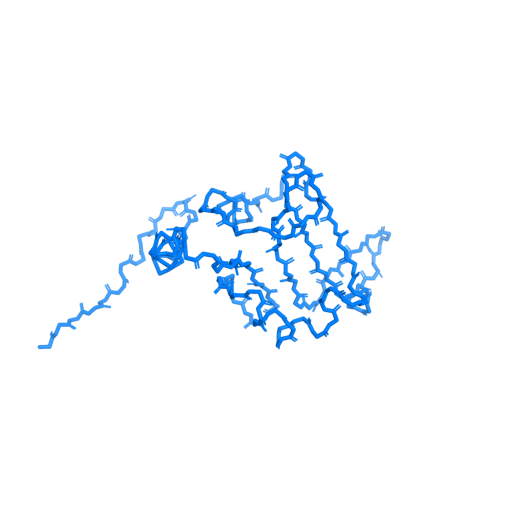14 VAL A C 1
ATOM 859 O O . VAL A 1 114 ? -10.702 2.634 1.608 1.00 79.44 114 VAL A O 1
ATOM 862 N N . TYR A 1 115 ? -11.746 4.381 2.541 1.00 76.00 115 TYR A N 1
ATOM 863 C CA . TYR A 1 115 ? -13.002 4.182 1.800 1.00 76.00 115 TYR A CA 1
ATOM 864 C C . TYR A 1 115 ? -12.844 4.328 0.290 1.00 76.00 115 TYR A C 1
ATOM 866 O O . TYR A 1 115 ? -13.508 3.586 -0.433 1.00 76.00 115 TYR A O 1
ATOM 874 N N . LEU A 1 116 ? -11.995 5.237 -0.195 1.00 73.81 116 LEU A N 1
ATOM 875 C CA . LEU A 1 116 ? -11.744 5.389 -1.631 1.00 73.81 116 LEU A CA 1
ATOM 876 C C . LEU A 1 116 ? -11.203 4.099 -2.248 1.00 73.81 116 LEU A C 1
ATOM 878 O O . LEU A 1 116 ? -11.663 3.698 -3.313 1.00 73.81 116 LEU A O 1
ATOM 882 N N . PHE A 1 117 ? -10.289 3.418 -1.556 1.00 68.75 117 PHE A N 1
ATOM 883 C CA . PHE A 1 117 ? -9.683 2.200 -2.079 1.00 68.75 117 PHE A CA 1
ATOM 884 C C . PHE A 1 117 ? -10.684 1.055 -2.191 1.00 68.75 117 PHE A C 1
ATOM 886 O O . PHE A 1 117 ? -10.788 0.409 -3.230 1.00 68.75 117 PHE A O 1
ATOM 893 N N . VAL A 1 118 ? -11.474 0.831 -1.141 1.00 64.44 118 VAL A N 1
ATOM 894 C CA . VAL A 1 118 ? -12.411 -0.292 -1.162 1.00 64.44 118 VAL A CA 1
ATOM 895 C C . VAL A 1 118 ? -13.597 -0.015 -2.098 1.00 64.44 118 VAL A C 1
ATOM 897 O O . VAL A 1 118 ? -14.172 -0.951 -2.640 1.00 64.44 118 VAL A O 1
ATOM 900 N N . ARG A 1 119 ? -13.940 1.263 -2.339 1.00 60.78 119 ARG A N 1
ATOM 901 C CA . ARG A 1 119 ? -15.006 1.699 -3.262 1.00 60.78 119 ARG A CA 1
ATOM 902 C C . ARG A 1 119 ? -14.634 1.729 -4.737 1.00 60.78 119 ARG A C 1
ATOM 904 O O . ARG A 1 119 ? -15.523 2.041 -5.529 1.00 60.78 119 ARG A O 1
ATOM 911 N N . HIS A 1 120 ? -13.402 1.416 -5.128 1.00 52.56 120 HIS A N 1
ATOM 912 C CA . HIS A 1 120 ? -13.085 1.264 -6.544 1.00 52.56 120 HIS A CA 1
ATOM 913 C C . HIS A 1 120 ? -13.754 -0.002 -7.114 1.00 52.56 120 HIS A C 1
ATOM 915 O O . HIS A 1 120 ? -13.120 -1.025 -7.348 1.00 52.56 120 HIS A O 1
ATOM 921 N N . GLU A 1 121 ? -15.054 0.100 -7.403 1.00 39.41 121 GLU A N 1
ATOM 922 C CA . GLU A 1 121 ? -15.587 -0.461 -8.637 1.00 39.41 121 GLU A CA 1
ATOM 923 C C . GLU A 1 121 ? -14.782 0.183 -9.767 1.00 39.41 121 GLU A C 1
ATOM 925 O O . GLU A 1 121 ? -14.811 1.399 -9.975 1.00 39.41 121 GLU A O 1
ATOM 930 N N . VAL A 1 122 ? -13.964 -0.629 -10.426 1.00 36.56 122 VAL A N 1
ATOM 931 C CA . VAL A 1 122 ? -13.286 -0.245 -11.658 1.00 36.56 122 VAL A CA 1
ATOM 932 C C . VAL A 1 122 ? -14.396 -0.045 -12.689 1.00 36.56 122 VAL A C 1
ATOM 934 O O . VAL A 1 122 ? -14.972 -1.025 -13.160 1.00 36.56 122 VAL A O 1
ATOM 937 N N . ALA A 1 123 ? -14.771 1.211 -12.936 1.00 29.83 123 ALA A N 1
ATOM 938 C CA . ALA A 1 123 ? -15.669 1.576 -14.028 1.00 29.83 123 ALA A CA 1
ATOM 939 C C . ALA A 1 123 ? -14.984 1.359 -15.384 1.00 29.83 123 ALA A C 1
ATOM 941 O O . ALA A 1 123 ? -13.762 1.631 -15.478 1.00 29.83 123 ALA A O 1
#